Protein AF-A0A9P3ULT2-F1 (afdb_monomer)

Foldseek 3Di:
DDCDPVCPPPVNVCPVPPQDPVNDDPDDDVCQDDDPGPDHPVCVVVVVVVVVVVVVVVCVVVVNDPDPCVVVPPPPPVPVVDDPCPPPDPQDPVLLVVLVVCVVCQVVDPDHDVVSPVVSVVNVPPDPPPPDDPDPPPDDDDDD

Organism: Lyophyllum shimeji (NCBI:txid47721)

Radius of gyration: 27.09 Å; Cα contacts (8 Å, |Δi|>4): 43; chains: 1; bounding box: 58×51×79 Å

pLDDT: mean 72.18, std 17.16, range [36.97, 95.56]

Sequence (144 aa):
MTRTARAQYPRAIARDRSIPKNARDKSFAKNGAGPHNWGDMSREHQHELFAMEDEDRELDEEGIVPSDTSSMLSETLEERAFSYQAGSNVTSNEDLETARRFRFKALKRRELDLSAIARTSSAAMIHPKTSVLPGQDARTLNVP

Structure (mmCIF, N/CA/C/O backbone):
data_AF-A0A9P3ULT2-F1
#
_entry.id   AF-A0A9P3ULT2-F1
#
loop_
_atom_site.group_PDB
_atom_site.id
_atom_site.type_symbol
_atom_site.label_atom_id
_atom_site.label_alt_id
_atom_site.label_comp_id
_atom_site.label_asym_id
_atom_site.label_entity_id
_atom_site.label_seq_id
_atom_site.pdbx_PDB_ins_code
_atom_site.Cartn_x
_atom_site.Cartn_y
_atom_site.Cartn_z
_atom_site.occupancy
_atom_site.B_iso_or_equiv
_atom_site.auth_seq_id
_atom_site.auth_comp_id
_atom_site.auth_asym_id
_atom_site.auth_atom_id
_atom_site.pdbx_PDB_model_num
ATOM 1 N N . MET A 1 1 ? 1.447 15.479 20.897 1.00 53.22 1 MET A N 1
ATOM 2 C CA . MET A 1 1 ? 0.209 14.729 21.217 1.00 53.22 1 MET A CA 1
ATOM 3 C C . MET A 1 1 ? 0.294 14.222 22.646 1.00 53.22 1 MET A C 1
ATOM 5 O O . MET A 1 1 ? 1.160 13.410 22.936 1.00 53.22 1 MET A O 1
ATOM 9 N N . THR A 1 2 ? -0.552 14.717 23.546 1.00 60.78 2 THR A N 1
ATOM 10 C CA . THR A 1 2 ? -0.605 14.288 24.952 1.00 60.78 2 THR A CA 1
ATOM 11 C C . THR A 1 2 ? -1.598 13.133 25.112 1.00 60.78 2 THR A C 1
ATOM 13 O O . THR A 1 2 ? -2.785 13.275 24.825 1.00 60.78 2 THR A O 1
ATOM 16 N N . ARG A 1 3 ? -1.124 11.963 25.562 1.00 65.12 3 ARG A N 1
ATOM 17 C CA . ARG A 1 3 ? -1.998 10.855 25.980 1.00 65.12 3 ARG A CA 1
ATOM 18 C C . ARG A 1 3 ? -2.553 11.194 27.365 1.00 65.12 3 ARG A C 1
ATOM 20 O O . ARG A 1 3 ? -1.805 11.230 28.333 1.00 65.12 3 ARG A O 1
ATOM 27 N N . THR A 1 4 ? -3.845 11.497 27.458 1.00 80.69 4 THR A N 1
ATOM 28 C CA . THR A 1 4 ? -4.511 11.762 28.744 1.00 80.69 4 THR A CA 1
ATOM 29 C C . THR A 1 4 ? -4.766 10.451 29.492 1.00 80.69 4 THR A C 1
ATOM 31 O O . THR A 1 4 ? -4.892 9.402 28.863 1.00 80.69 4 THR A O 1
ATOM 34 N N . ALA A 1 5 ? -4.917 10.486 30.821 1.00 77.25 5 ALA A N 1
ATOM 35 C CA . ALA A 1 5 ? -5.300 9.304 31.612 1.00 77.25 5 ALA A CA 1
ATOM 36 C C . ALA A 1 5 ? -6.592 8.638 31.087 1.00 77.25 5 ALA A C 1
ATOM 38 O O . ALA A 1 5 ? -6.757 7.424 31.148 1.00 77.25 5 ALA A O 1
ATOM 39 N N . ARG A 1 6 ? -7.484 9.421 30.460 1.00 74.88 6 ARG A N 1
ATOM 40 C CA . ARG A 1 6 ? -8.698 8.907 29.809 1.00 74.88 6 ARG A CA 1
ATOM 41 C C . ARG A 1 6 ? -8.423 8.077 28.550 1.00 74.88 6 ARG A C 1
ATOM 43 O O . ARG A 1 6 ? -9.218 7.205 28.214 1.00 74.88 6 ARG A O 1
ATOM 50 N N . ALA A 1 7 ? -7.309 8.315 27.865 1.00 79.56 7 ALA A N 1
ATOM 51 C CA . ALA A 1 7 ? -6.895 7.519 26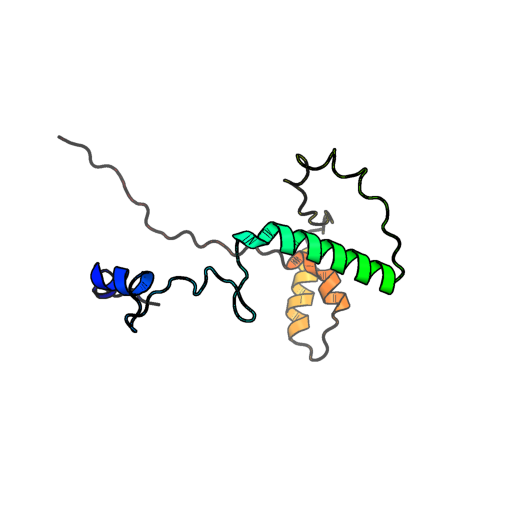.713 1.00 79.56 7 ALA A CA 1
ATOM 52 C C . ALA A 1 7 ? -6.347 6.136 27.114 1.00 79.56 7 ALA A C 1
ATOM 54 O O . ALA A 1 7 ? -6.232 5.264 26.258 1.00 79.56 7 ALA A O 1
ATOM 55 N N . GLN A 1 8 ? -6.038 5.919 28.399 1.00 83.62 8 GLN A N 1
ATOM 56 C CA . GLN A 1 8 ? -5.562 4.632 28.920 1.00 83.62 8 GLN A CA 1
ATOM 57 C C . GLN A 1 8 ? -6.700 3.674 29.308 1.00 83.62 8 GLN A C 1
ATOM 59 O O . GLN A 1 8 ? -6.440 2.499 29.558 1.00 83.62 8 GLN A O 1
ATOM 64 N N . TYR A 1 9 ? -7.962 4.126 29.346 1.00 88.06 9 TYR A N 1
ATOM 65 C CA . TYR A 1 9 ? -9.079 3.223 29.637 1.00 88.06 9 TYR A CA 1
ATOM 66 C C . TYR A 1 9 ? -9.179 2.121 28.566 1.00 88.06 9 TYR A C 1
ATOM 68 O O . TYR A 1 9 ? -9.129 2.435 27.373 1.00 88.06 9 TYR A O 1
ATOM 76 N N . PRO A 1 10 ? -9.435 0.851 28.938 1.00 86.69 10 PRO A N 1
ATOM 77 C CA . PRO A 1 10 ? -9.502 -0.259 27.980 1.00 86.69 10 PRO A CA 1
ATOM 78 C C . PRO A 1 10 ? -10.487 -0.017 26.827 1.00 86.69 10 PRO A C 1
ATOM 80 O O . PRO A 1 10 ? -10.196 -0.311 25.669 1.00 86.69 10 PRO A O 1
ATOM 83 N N . ARG A 1 11 ? -11.638 0.607 27.116 1.00 85.69 11 ARG A N 1
ATOM 84 C CA . ARG A 1 11 ? -12.625 0.992 26.092 1.00 85.69 11 ARG A CA 1
ATOM 85 C C . ARG A 1 11 ? -12.123 2.074 25.135 1.00 85.69 11 ARG A C 1
ATOM 87 O O . ARG A 1 11 ? -12.543 2.084 23.981 1.00 85.69 11 ARG A O 1
ATOM 94 N N . ALA A 1 12 ? -11.268 2.984 25.597 1.00 86.00 12 ALA A N 1
ATOM 95 C CA . ALA A 1 12 ? -10.664 4.004 24.745 1.00 86.00 12 ALA A CA 1
ATOM 96 C C . ALA A 1 12 ? -9.658 3.363 23.778 1.00 86.00 12 ALA A C 1
ATOM 98 O O . ALA A 1 12 ? -9.738 3.609 22.579 1.00 86.00 12 ALA A O 1
ATOM 99 N N . ILE A 1 13 ? -8.815 2.454 24.278 1.00 85.00 13 ILE A N 1
ATOM 100 C CA . ILE A 1 13 ? -7.856 1.685 23.469 1.00 85.00 13 ILE A CA 1
ATOM 101 C C . ILE A 1 13 ? -8.582 0.822 22.422 1.00 85.00 13 ILE A C 1
ATOM 103 O O . ILE A 1 13 ? -8.193 0.797 21.254 1.00 85.00 13 ILE A O 1
ATOM 107 N N . ALA A 1 14 ? -9.670 0.148 22.809 1.00 84.62 14 ALA A N 1
ATOM 108 C CA . ALA A 1 14 ? -10.457 -0.677 21.892 1.00 84.62 14 ALA A CA 1
ATOM 109 C C . ALA A 1 14 ? -11.131 0.151 20.780 1.00 84.62 14 ALA A C 1
ATOM 111 O O . ALA A 1 14 ? -11.141 -0.256 19.619 1.00 84.62 14 ALA A O 1
ATOM 112 N N . ARG A 1 15 ? -11.668 1.335 21.107 1.00 85.06 15 ARG A N 1
ATOM 113 C CA . ARG A 1 15 ? -12.256 2.246 20.107 1.00 85.06 15 ARG A CA 1
ATOM 114 C C . ARG A 1 15 ? -11.234 2.848 19.154 1.00 85.06 15 ARG A C 1
ATOM 116 O O . ARG A 1 15 ? -11.581 3.117 18.012 1.00 85.06 15 ARG A O 1
ATOM 123 N N . ASP A 1 16 ? -10.011 3.062 19.619 1.00 84.12 16 ASP A N 1
ATOM 124 C CA . ASP A 1 16 ? -8.940 3.607 18.787 1.00 84.12 16 ASP A CA 1
ATOM 125 C C . ASP A 1 16 ? -8.510 2.609 17.701 1.00 84.12 16 ASP A C 1
ATOM 127 O O . ASP A 1 16 ? -8.284 2.978 16.553 1.00 84.12 16 ASP A O 1
ATOM 131 N N . ARG A 1 17 ? -8.464 1.314 18.042 1.00 79.25 17 ARG A N 1
ATOM 132 C CA . ARG A 1 17 ? -7.915 0.276 17.158 1.00 79.25 17 ARG A CA 1
ATOM 133 C C . ARG A 1 17 ? -8.990 -0.495 16.393 1.00 79.25 17 ARG A C 1
ATOM 135 O O . ARG A 1 17 ? -8.977 -0.548 15.163 1.00 79.25 17 ARG A O 1
ATOM 142 N N . SER A 1 18 ? -9.930 -1.120 17.100 1.00 79.06 18 SER A N 1
ATOM 143 C CA . SER A 1 18 ? -10.772 -2.178 16.531 1.00 79.06 18 SER A CA 1
ATOM 144 C C . SER A 1 18 ? -12.196 -1.727 16.233 1.00 79.06 18 SER A C 1
ATOM 146 O O . SER A 1 18 ? -12.690 -2.051 15.159 1.00 79.06 18 SER A O 1
ATOM 148 N N . ILE A 1 19 ? -12.828 -0.926 17.094 1.00 82.50 19 ILE A N 1
ATOM 149 C CA . ILE A 1 19 ? -14.265 -0.627 16.972 1.00 82.50 19 ILE A CA 1
ATOM 150 C C . ILE A 1 19 ? -14.499 0.576 16.044 1.00 82.50 19 ILE A C 1
ATOM 152 O O . ILE A 1 19 ? -14.158 1.704 16.405 1.00 82.50 19 ILE A O 1
ATOM 156 N N . PRO A 1 20 ? -15.106 0.381 14.861 1.00 82.81 20 PRO A N 1
ATOM 157 C CA . PRO A 1 20 ? -15.446 1.486 13.981 1.00 82.81 20 PRO A CA 1
ATOM 158 C C . PRO A 1 20 ? -16.625 2.289 14.549 1.00 82.81 20 PRO A C 1
ATOM 160 O O . PRO A 1 20 ? -17.568 1.740 15.119 1.00 82.81 20 PRO A O 1
ATOM 163 N N . LYS A 1 21 ? -16.597 3.614 14.370 1.00 84.50 21 LYS A N 1
ATOM 164 C CA . LYS A 1 21 ? -17.653 4.514 14.876 1.00 84.50 21 LYS A CA 1
ATOM 165 C C . LYS A 1 21 ? -19.004 4.311 14.182 1.00 84.50 21 LYS A C 1
ATOM 167 O O . LYS A 1 21 ? -20.031 4.649 14.754 1.00 84.50 21 LYS A O 1
ATOM 172 N N . ASN A 1 22 ? -18.995 3.783 12.960 1.00 87.50 22 ASN A N 1
ATOM 173 C CA . ASN A 1 22 ? -20.170 3.621 12.104 1.00 87.50 22 ASN A CA 1
ATOM 174 C C . ASN A 1 22 ? -20.833 2.236 12.220 1.00 87.50 22 ASN A C 1
ATOM 176 O O . ASN A 1 22 ? -21.740 1.957 11.443 1.00 87.50 22 ASN A O 1
ATOM 180 N N . ALA A 1 23 ? -20.384 1.378 13.148 1.00 80.94 23 ALA A N 1
ATOM 181 C CA . ALA A 1 23 ? -20.901 0.019 13.356 1.00 80.94 23 ALA A CA 1
ATOM 182 C C . ALA A 1 23 ? -20.924 -0.870 12.093 1.00 80.94 23 ALA A C 1
ATOM 184 O O . ALA A 1 23 ? -21.614 -1.886 12.064 1.00 80.94 23 ALA A O 1
ATOM 185 N N . ARG A 1 24 ? -20.171 -0.505 11.049 1.00 83.50 24 ARG A N 1
ATOM 186 C CA . ARG A 1 24 ? -19.979 -1.341 9.862 1.00 83.50 24 ARG A CA 1
ATOM 187 C C . ARG A 1 24 ? -18.747 -2.197 10.068 1.00 83.50 24 ARG A C 1
ATOM 189 O O . ARG A 1 24 ? -17.779 -1.742 10.672 1.00 83.50 24 ARG A O 1
ATOM 196 N N . ASP A 1 25 ? -18.786 -3.413 9.555 1.00 85.19 25 ASP A N 1
ATOM 197 C CA . ASP A 1 25 ? -17.614 -4.273 9.555 1.00 85.19 25 ASP A CA 1
ATOM 198 C C . ASP A 1 25 ? -16.473 -3.634 8.736 1.00 85.19 25 ASP A C 1
ATOM 200 O O . ASP A 1 25 ? -16.715 -2.926 7.755 1.00 85.19 25 ASP A O 1
ATOM 204 N N . LYS A 1 26 ? -15.233 -3.849 9.187 1.00 80.88 26 LYS A N 1
ATOM 205 C CA . LYS A 1 26 ? -14.000 -3.426 8.505 1.00 80.88 26 LYS A CA 1
ATOM 206 C C . LYS A 1 26 ? -13.467 -4.509 7.562 1.00 80.88 26 LYS A C 1
ATOM 208 O O . LYS A 1 26 ? -12.391 -4.329 6.998 1.00 80.88 26 LYS A O 1
ATOM 213 N N . SER A 1 27 ? -14.168 -5.635 7.433 1.00 84.62 27 SER A N 1
ATOM 214 C CA . SER A 1 27 ? -13.813 -6.677 6.477 1.00 84.62 27 SER A CA 1
ATOM 215 C C . SER A 1 27 ? -13.765 -6.130 5.049 1.00 84.62 27 SER A C 1
ATOM 217 O O . SER A 1 27 ? -14.517 -5.230 4.661 1.00 84.62 27 SER A O 1
ATOM 219 N N . PHE A 1 28 ? -12.835 -6.666 4.261 1.00 82.62 28 PHE A N 1
ATOM 220 C CA . PHE A 1 28 ? -12.724 -6.307 2.857 1.00 82.62 28 PHE A CA 1
ATOM 221 C C . PHE A 1 28 ? -13.954 -6.809 2.108 1.00 82.62 28 PHE A C 1
ATOM 223 O O . PHE A 1 28 ? -14.262 -8.003 2.106 1.00 82.62 28 PHE A O 1
ATOM 230 N N . ALA A 1 29 ? -14.652 -5.897 1.435 1.00 85.75 29 ALA A N 1
ATOM 231 C CA . ALA A 1 29 ? -15.748 -6.284 0.565 1.00 85.75 29 ALA A CA 1
ATOM 232 C C . ALA A 1 29 ? -15.206 -7.195 -0.545 1.00 85.75 29 ALA A C 1
ATOM 234 O O . ALA A 1 29 ? -14.245 -6.840 -1.229 1.00 85.75 29 ALA A O 1
ATOM 235 N N . LYS A 1 30 ? -15.836 -8.364 -0.724 1.00 88.94 30 LYS A N 1
ATOM 236 C CA . LYS A 1 30 ? -15.496 -9.329 -1.784 1.00 88.94 30 LYS A CA 1
ATOM 237 C C . LYS A 1 30 ? -14.010 -9.738 -1.774 1.00 88.94 30 LYS A C 1
ATOM 239 O O . LYS A 1 30 ? -13.424 -9.890 -2.838 1.00 88.94 30 LYS A O 1
ATOM 244 N N . ASN A 1 31 ? -13.397 -9.859 -0.591 1.00 88.75 31 ASN A N 1
ATOM 245 C CA . ASN A 1 31 ? -11.982 -10.228 -0.412 1.00 88.75 31 ASN A CA 1
ATOM 246 C C . ASN A 1 31 ? -10.984 -9.327 -1.164 1.00 88.75 31 ASN A C 1
ATOM 248 O O . ASN A 1 31 ? -9.898 -9.772 -1.509 1.00 88.75 31 ASN A O 1
ATOM 252 N N . GLY A 1 32 ? -11.351 -8.070 -1.434 1.00 89.69 32 GLY A N 1
ATOM 253 C CA . GLY A 1 32 ? -10.495 -7.152 -2.188 1.00 89.69 32 GLY A CA 1
ATOM 254 C C . GLY A 1 32 ? -10.635 -7.258 -3.712 1.00 89.69 32 GLY A C 1
ATOM 255 O O . GLY A 1 32 ? -9.970 -6.522 -4.434 1.00 89.69 32 GLY A O 1
ATOM 256 N N . ALA A 1 33 ? -11.552 -8.077 -4.236 1.00 88.25 33 ALA A N 1
ATOM 257 C CA . ALA A 1 33 ? -11.828 -8.127 -5.671 1.00 88.25 33 ALA A CA 1
ATOM 258 C C . ALA A 1 33 ? -12.560 -6.862 -6.170 1.00 88.25 33 ALA A C 1
ATOM 260 O O . ALA A 1 33 ? -13.527 -6.406 -5.550 1.00 88.25 33 ALA A O 1
ATOM 261 N N . GLY A 1 34 ? -12.159 -6.338 -7.333 1.00 88.12 34 GLY A N 1
ATOM 262 C CA . GLY A 1 34 ? -12.888 -5.313 -8.095 1.00 88.12 34 GLY A CA 1
ATOM 263 C C . GLY A 1 34 ? -12.086 -4.038 -8.409 1.00 88.12 34 GLY A C 1
ATOM 264 O O . GLY A 1 34 ? -11.007 -3.849 -7.860 1.00 88.12 34 GLY A O 1
ATOM 265 N N . PRO A 1 35 ? -12.629 -3.134 -9.251 1.00 87.69 35 PRO A N 1
ATOM 266 C CA . PRO A 1 35 ? -11.870 -2.025 -9.856 1.00 87.69 35 PRO A CA 1
ATOM 267 C C . PRO A 1 35 ? -11.322 -0.976 -8.881 1.00 87.69 35 PRO A C 1
ATOM 269 O O . PRO A 1 35 ? -10.377 -0.266 -9.198 1.00 87.69 35 PRO A O 1
ATOM 272 N N . HIS A 1 36 ? -11.946 -0.837 -7.711 1.00 88.62 36 HIS A N 1
ATOM 273 C CA . HIS A 1 36 ? -11.567 0.152 -6.694 1.00 88.62 36 HIS A CA 1
ATOM 274 C C . HIS A 1 36 ? -10.972 -0.488 -5.436 1.00 88.62 36 HIS A C 1
ATOM 276 O O . HIS A 1 36 ? -10.810 0.185 -4.420 1.00 88.62 36 HIS A O 1
ATOM 282 N N . ASN A 1 37 ? -10.700 -1.791 -5.484 1.00 90.12 37 ASN A N 1
ATOM 283 C CA . ASN A 1 37 ? -10.083 -2.523 -4.393 1.00 90.12 37 ASN A CA 1
ATOM 284 C C . ASN A 1 37 ? -8.630 -2.864 -4.748 1.00 90.12 37 ASN A C 1
ATOM 286 O O . ASN A 1 37 ? -8.192 -2.688 -5.879 1.00 90.12 37 ASN A O 1
ATOM 290 N N . TRP A 1 38 ? -7.887 -3.354 -3.761 1.00 89.06 38 TRP A N 1
ATOM 291 C CA . TRP A 1 38 ? -6.452 -3.627 -3.875 1.00 89.06 38 TRP A CA 1
ATOM 292 C C . TRP A 1 38 ? -6.112 -4.953 -4.566 1.00 89.06 38 TRP A C 1
ATOM 294 O O . TRP A 1 38 ? -4.940 -5.287 -4.680 1.00 89.06 38 TRP A O 1
ATOM 304 N N . GLY A 1 39 ? -7.113 -5.704 -5.020 1.00 89.56 39 GLY A N 1
ATOM 305 C CA . GLY A 1 39 ? -6.928 -7.029 -5.598 1.00 89.56 39 GLY A CA 1
ATOM 306 C C . GLY A 1 39 ? -7.351 -8.145 -4.648 1.00 89.56 39 GLY A C 1
ATOM 307 O O . GLY A 1 39 ? -7.519 -7.956 -3.442 1.00 89.56 39 GLY A O 1
ATOM 308 N N . ASP A 1 40 ? -7.588 -9.311 -5.239 1.00 91.56 40 ASP A N 1
ATOM 309 C CA . ASP A 1 40 ? -8.000 -10.530 -4.549 1.00 91.56 40 ASP A CA 1
ATOM 310 C C . ASP A 1 40 ? -6.801 -11.474 -4.462 1.00 91.56 40 ASP A C 1
ATOM 312 O O . ASP A 1 40 ? -6.249 -11.855 -5.493 1.00 91.56 40 ASP A O 1
ATOM 316 N N . MET A 1 41 ? -6.433 -11.887 -3.246 1.00 89.00 41 MET A N 1
ATOM 317 C CA . MET A 1 41 ? -5.289 -12.780 -3.019 1.00 89.00 41 MET A CA 1
ATOM 318 C C . MET A 1 41 ? -5.429 -14.118 -3.754 1.00 89.00 41 MET A C 1
ATOM 320 O O . MET A 1 41 ? -4.435 -14.729 -4.119 1.00 89.00 41 MET A O 1
ATOM 324 N N . SER A 1 42 ? -6.654 -14.580 -4.021 1.00 91.44 42 SER A N 1
ATOM 325 C CA . SER A 1 42 ? -6.858 -15.821 -4.782 1.00 91.44 42 SER A CA 1
ATOM 326 C C . SER A 1 42 ? -6.461 -15.712 -6.260 1.00 91.44 42 SER A C 1
ATOM 328 O O . SER A 1 42 ? -6.258 -16.735 -6.912 1.00 91.44 42 SER A O 1
ATOM 330 N N . ARG A 1 43 ? -6.351 -14.487 -6.793 1.00 89.62 43 ARG A N 1
ATOM 331 C CA . ARG A 1 43 ? -5.964 -14.200 -8.183 1.00 89.62 43 ARG A CA 1
ATOM 332 C C . ARG A 1 43 ? -4.535 -13.680 -8.315 1.00 89.62 43 ARG A C 1
ATOM 334 O O . ARG A 1 43 ? -4.146 -13.317 -9.419 1.00 89.62 43 ARG A O 1
ATOM 341 N N . GLU A 1 44 ? -3.758 -13.665 -7.234 1.00 90.81 44 GLU A N 1
ATOM 342 C CA . GLU A 1 44 ? -2.372 -13.175 -7.208 1.00 90.81 44 GLU A CA 1
ATOM 343 C C . GLU A 1 44 ? -1.534 -13.752 -8.358 1.00 90.81 44 GLU A C 1
ATOM 345 O O . GLU A 1 44 ? -1.027 -12.997 -9.177 1.00 90.81 44 GLU A O 1
ATOM 350 N N . HIS A 1 45 ? -1.528 -15.078 -8.524 1.00 94.31 45 HIS A N 1
ATOM 351 C CA . HIS A 1 45 ? -0.804 -15.746 -9.612 1.00 94.31 45 HIS A CA 1
ATOM 352 C C . HIS A 1 45 ? -1.204 -15.260 -11.017 1.00 94.31 45 HIS A C 1
ATOM 354 O O . HIS A 1 45 ? -0.376 -15.170 -11.915 1.00 94.31 45 HIS A O 1
ATOM 360 N N . GLN A 1 46 ? -2.484 -14.951 -11.243 1.00 93.69 46 GLN A N 1
ATOM 361 C CA . GLN A 1 46 ? -2.924 -14.423 -12.539 1.00 93.69 46 GLN A CA 1
ATOM 362 C C . GLN A 1 46 ? -2.433 -12.989 -12.739 1.00 93.69 46 GLN A C 1
ATOM 364 O O . GLN A 1 46 ? -2.033 -12.634 -13.841 1.00 93.69 46 GLN A O 1
ATOM 369 N N . HIS A 1 47 ? -2.450 -12.178 -11.681 1.00 92.25 47 HIS A N 1
ATOM 370 C CA . HIS A 1 47 ? -1.926 -10.817 -11.726 1.00 92.25 47 HIS A CA 1
ATOM 371 C C . HIS A 1 47 ? -0.423 -10.791 -12.010 1.00 92.25 47 HIS A C 1
ATOM 373 O O . HIS A 1 47 ? 0.010 -9.946 -12.784 1.00 92.25 47 HIS A O 1
ATOM 379 N N . GLU A 1 48 ? 0.345 -11.729 -11.451 1.00 92.50 48 GLU A N 1
ATOM 380 C CA . GLU A 1 48 ? 1.773 -11.877 -11.757 1.00 92.50 48 GLU A CA 1
ATOM 381 C C . GLU A 1 48 ? 2.006 -12.199 -13.235 1.00 92.50 48 GLU A C 1
ATOM 383 O O . GLU A 1 48 ? 2.795 -11.524 -13.887 1.00 92.50 48 GLU A O 1
ATOM 388 N N . LEU A 1 49 ? 1.278 -13.176 -13.786 1.00 95.56 49 LEU A N 1
ATOM 389 C CA . LEU A 1 49 ? 1.411 -13.542 -15.198 1.00 95.56 49 LEU A CA 1
ATOM 390 C C . LEU A 1 49 ? 1.053 -12.391 -16.141 1.00 95.56 49 LEU A C 1
ATOM 392 O O . LEU A 1 49 ? 1.775 -12.145 -17.101 1.00 95.56 49 LEU A O 1
ATOM 396 N N . PHE A 1 50 ? -0.039 -11.675 -15.866 1.00 93.88 50 PHE A N 1
ATOM 397 C CA . PHE A 1 50 ? -0.425 -10.532 -16.692 1.00 93.88 50 PHE A CA 1
ATOM 398 C C . PHE A 1 50 ? 0.565 -9.375 -16.576 1.00 93.88 50 PHE A C 1
ATOM 400 O O . PHE A 1 50 ? 0.836 -8.722 -17.573 1.00 93.88 50 PHE A O 1
ATOM 407 N N . ALA A 1 51 ? 1.139 -9.145 -15.393 1.00 93.50 51 ALA A N 1
ATOM 408 C CA . ALA A 1 51 ? 2.171 -8.128 -15.227 1.00 93.50 51 ALA A CA 1
ATOM 409 C C . ALA A 1 51 ? 3.433 -8.453 -16.042 1.00 93.50 51 ALA A C 1
ATOM 411 O O . ALA A 1 51 ? 3.993 -7.547 -16.647 1.00 93.50 51 ALA A O 1
ATOM 412 N N . MET A 1 52 ? 3.847 -9.727 -16.095 1.00 92.88 52 MET A N 1
ATOM 413 C CA . MET A 1 52 ? 4.962 -10.159 -16.952 1.00 92.88 52 MET A CA 1
ATOM 414 C C . MET A 1 52 ? 4.645 -9.948 -18.436 1.00 92.88 52 MET A C 1
ATOM 416 O O . MET A 1 52 ? 5.464 -9.413 -19.170 1.00 92.88 52 MET A O 1
ATOM 420 N N . GLU A 1 53 ? 3.437 -10.315 -18.873 1.00 94.62 53 GLU A N 1
ATOM 421 C CA . GLU A 1 53 ? 3.023 -10.123 -20.268 1.00 94.62 53 GLU A CA 1
ATOM 422 C C . GLU A 1 53 ? 2.946 -8.635 -20.657 1.00 94.62 53 GLU A C 1
ATOM 424 O O . GLU A 1 53 ? 3.265 -8.263 -21.787 1.00 94.62 53 GLU A O 1
ATOM 429 N N . ASP A 1 54 ? 2.516 -7.777 -19.730 1.00 93.75 54 ASP A N 1
ATOM 430 C CA . ASP A 1 54 ? 2.480 -6.331 -19.938 1.00 93.75 54 ASP A CA 1
ATOM 431 C C . ASP A 1 54 ? 3.898 -5.736 -20.011 1.00 93.75 54 ASP A C 1
ATOM 433 O O . ASP A 1 54 ? 4.147 -4.913 -20.890 1.00 93.75 54 ASP A O 1
ATOM 437 N N . GLU A 1 55 ? 4.831 -6.187 -19.162 1.00 89.81 55 GLU A N 1
ATOM 438 C CA . GLU A 1 55 ? 6.252 -5.800 -19.223 1.00 89.81 55 GLU A CA 1
ATOM 439 C C . GLU A 1 55 ? 6.888 -6.206 -20.559 1.00 89.81 55 GLU A C 1
ATOM 441 O O . GLU A 1 55 ? 7.507 -5.372 -21.221 1.00 89.81 55 GLU A O 1
ATOM 446 N N . ASP A 1 56 ? 6.685 -7.453 -20.995 1.00 90.38 56 ASP A N 1
ATOM 447 C CA . ASP A 1 56 ? 7.196 -7.948 -22.278 1.00 90.38 56 ASP A CA 1
ATOM 448 C C . ASP A 1 56 ? 6.674 -7.096 -23.449 1.00 90.38 56 ASP A C 1
ATOM 450 O O . ASP A 1 56 ? 7.427 -6.728 -24.353 1.00 90.38 56 ASP A O 1
ATOM 454 N N . ARG A 1 57 ? 5.388 -6.719 -23.411 1.00 90.12 57 ARG A N 1
ATOM 455 C CA . ARG A 1 57 ? 4.774 -5.869 -24.440 1.00 90.12 57 ARG A CA 1
ATOM 456 C C . ARG A 1 57 ? 5.345 -4.451 -24.443 1.00 90.12 57 ARG A C 1
ATOM 458 O O . ARG A 1 57 ? 5.580 -3.909 -25.521 1.00 90.12 57 ARG A O 1
ATOM 465 N N . GLU A 1 58 ? 5.563 -3.849 -23.273 1.00 88.88 58 GLU A N 1
ATOM 466 C CA . GLU A 1 58 ? 6.185 -2.520 -23.170 1.00 88.88 58 GLU A CA 1
ATOM 467 C C . GLU A 1 58 ? 7.633 -2.536 -23.689 1.00 88.88 58 GLU A C 1
ATOM 469 O O . GLU A 1 58 ? 8.027 -1.637 -24.433 1.00 88.88 58 GLU A O 1
ATOM 474 N N . LEU A 1 59 ? 8.411 -3.580 -23.382 1.00 86.25 59 LEU A N 1
ATOM 475 C CA . LEU A 1 59 ? 9.785 -3.733 -23.879 1.00 86.25 59 LEU A CA 1
ATOM 476 C C . LEU A 1 59 ? 9.845 -3.873 -25.406 1.00 86.25 59 LEU A C 1
ATOM 478 O O . LEU A 1 59 ? 10.698 -3.247 -26.048 1.00 86.25 59 LEU A O 1
ATOM 482 N N . ASP A 1 60 ? 8.927 -4.648 -25.989 1.00 84.19 60 ASP A N 1
ATOM 483 C CA . ASP A 1 60 ? 8.794 -4.796 -27.440 1.00 84.19 60 ASP A CA 1
ATOM 484 C 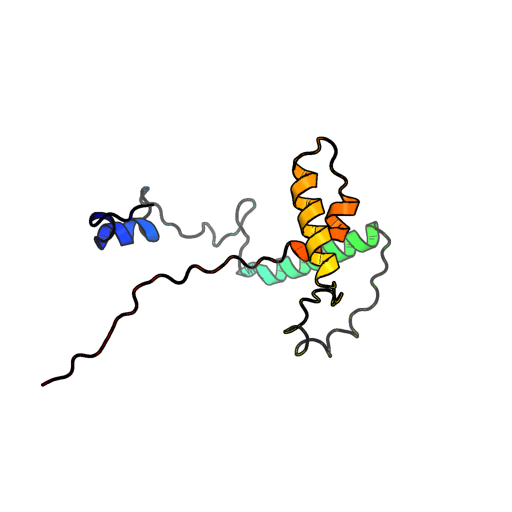C . ASP A 1 60 ? 8.419 -3.465 -28.118 1.00 84.19 60 ASP A C 1
ATOM 486 O O . ASP A 1 60 ? 8.979 -3.123 -29.165 1.00 84.19 60 ASP A O 1
ATOM 490 N N . GLU A 1 61 ? 7.508 -2.682 -27.523 1.00 82.81 61 GLU A N 1
ATOM 491 C CA . GLU A 1 61 ? 7.125 -1.351 -28.020 1.00 82.81 61 GLU A CA 1
ATOM 492 C C . GLU A 1 61 ? 8.282 -0.339 -27.944 1.00 82.81 61 GLU A C 1
ATOM 494 O O . GLU A 1 61 ? 8.457 0.472 -28.861 1.00 82.81 61 GLU A O 1
ATOM 499 N N . GLU A 1 62 ? 9.110 -0.403 -26.897 1.00 79.25 62 GLU A N 1
ATOM 500 C CA . GLU A 1 62 ? 10.301 0.441 -26.736 1.00 79.25 62 GLU A CA 1
ATOM 501 C C . GLU A 1 62 ? 11.517 -0.052 -27.549 1.00 79.25 62 GLU A C 1
ATOM 503 O O . GLU A 1 62 ? 12.536 0.643 -27.640 1.00 79.25 62 GLU A O 1
ATOM 508 N N . GLY A 1 63 ? 11.421 -1.225 -28.189 1.00 72.00 63 GLY A N 1
ATOM 509 C CA . GLY A 1 63 ? 12.498 -1.829 -28.977 1.00 72.00 63 GLY A CA 1
ATOM 510 C C . GLY A 1 63 ? 13.702 -2.266 -28.135 1.00 72.00 63 GLY A C 1
ATOM 511 O O . GLY A 1 63 ? 14.821 -2.364 -28.653 1.00 72.00 63 GLY A O 1
ATOM 512 N N . ILE A 1 64 ? 13.495 -2.498 -26.836 1.00 68.44 64 ILE A N 1
ATOM 513 C CA . ILE A 1 64 ? 14.520 -2.940 -25.893 1.00 68.44 64 ILE A CA 1
ATOM 514 C C . ILE A 1 64 ? 14.562 -4.466 -25.946 1.00 68.44 64 ILE A C 1
ATOM 516 O O . ILE A 1 64 ? 13.669 -5.148 -25.462 1.00 68.44 64 ILE A O 1
ATOM 520 N N . VAL A 1 65 ? 15.622 -5.020 -26.533 1.00 65.25 65 VAL A N 1
ATOM 521 C CA . VAL A 1 65 ? 15.829 -6.475 -26.561 1.00 65.25 65 VAL A CA 1
ATOM 522 C C . VAL A 1 65 ? 16.016 -6.979 -25.125 1.00 65.25 65 VAL A C 1
ATOM 524 O O . VAL A 1 65 ? 16.905 -6.458 -24.436 1.00 65.25 65 VAL A O 1
ATOM 527 N N . PRO A 1 66 ? 15.257 -7.991 -24.663 1.00 57.53 66 PRO A N 1
ATOM 528 C CA . PRO A 1 66 ? 15.486 -8.579 -23.355 1.00 57.53 66 PRO A CA 1
ATOM 529 C C . PRO A 1 66 ? 16.870 -9.231 -23.369 1.00 57.53 66 PRO A C 1
ATOM 531 O O . PRO A 1 66 ? 17.109 -10.246 -24.019 1.00 57.53 66 PRO A O 1
ATOM 534 N N . SER A 1 67 ? 17.830 -8.607 -22.688 1.00 54.50 67 SER A N 1
ATOM 535 C CA . SER A 1 67 ? 19.111 -9.244 -22.403 1.00 54.50 67 SER A CA 1
ATOM 536 C C . SER A 1 67 ? 18.811 -10.454 -21.525 1.00 54.50 67 SER A C 1
ATOM 538 O O . SER A 1 67 ? 18.339 -10.270 -20.407 1.00 54.50 67 SER A O 1
ATOM 540 N N . ASP A 1 68 ? 19.075 -11.665 -22.017 1.00 53.12 68 ASP A N 1
ATOM 541 C CA . ASP A 1 68 ? 18.938 -12.932 -21.291 1.00 53.12 68 ASP A CA 1
ATOM 542 C C . ASP A 1 68 ? 19.511 -12.831 -19.862 1.00 53.12 68 ASP A C 1
ATOM 544 O O . ASP A 1 68 ? 20.708 -12.997 -19.625 1.00 53.12 68 ASP A O 1
ATOM 548 N N . THR A 1 69 ? 18.653 -12.561 -18.877 1.00 54.91 69 THR A N 1
ATOM 549 C CA . THR A 1 69 ? 19.011 -12.539 -17.448 1.00 54.91 69 THR A CA 1
ATOM 550 C C . THR A 1 69 ? 18.683 -13.862 -16.753 1.00 54.91 69 THR A C 1
ATOM 552 O O . THR A 1 69 ? 18.868 -13.992 -15.543 1.00 54.91 69 THR A O 1
ATOM 555 N N . SER A 1 70 ? 18.298 -14.900 -17.506 1.00 50.03 70 SER A N 1
ATOM 556 C CA . SER A 1 70 ? 18.100 -16.254 -16.968 1.00 50.03 70 SER A CA 1
ATOM 557 C C . SER A 1 70 ? 19.402 -16.886 -16.446 1.00 50.03 70 SER A C 1
ATOM 559 O O . SER A 1 70 ? 19.359 -17.777 -15.600 1.00 50.03 70 SER A O 1
ATOM 561 N N . SER A 1 71 ? 20.571 -16.370 -16.851 1.00 47.41 71 SER A N 1
ATOM 562 C CA . SER A 1 71 ? 21.882 -16.810 -16.351 1.00 47.41 71 SER A CA 1
ATOM 563 C C . SER A 1 71 ? 22.346 -16.114 -15.057 1.00 47.41 71 SER A C 1
ATOM 565 O O . SER A 1 71 ? 23.395 -16.485 -14.535 1.00 47.41 71 SER A O 1
ATOM 567 N N . MET A 1 72 ? 21.614 -15.130 -14.511 1.00 47.69 72 MET A N 1
ATOM 568 C CA . MET A 1 72 ? 22.022 -14.386 -13.296 1.00 47.69 72 MET A CA 1
ATOM 569 C C . MET A 1 72 ? 21.202 -14.715 -12.035 1.00 47.69 72 MET A C 1
ATOM 571 O O . MET A 1 72 ? 21.445 -14.152 -10.965 1.00 47.69 72 MET A O 1
ATOM 575 N N . LEU A 1 73 ? 20.247 -15.644 -12.126 1.00 50.38 73 LEU A N 1
ATOM 576 C CA . LEU A 1 73 ? 19.352 -15.982 -11.012 1.00 50.38 73 LEU A CA 1
ATOM 577 C C . LEU A 1 73 ? 19.845 -17.135 -10.122 1.00 50.38 73 LEU A C 1
ATOM 579 O O . LEU A 1 73 ? 19.241 -17.389 -9.084 1.00 50.38 73 LEU A O 1
ATOM 583 N N . SER A 1 74 ? 20.954 -17.804 -10.465 1.00 47.34 74 SER A N 1
ATOM 584 C CA . SER A 1 74 ? 21.488 -18.909 -9.648 1.00 47.34 74 SER A CA 1
ATOM 585 C C . SER A 1 74 ? 22.580 -18.502 -8.645 1.00 47.34 74 SER A C 1
ATOM 587 O O . SER A 1 74 ? 22.943 -19.330 -7.815 1.00 47.34 74 SER A O 1
ATOM 589 N N . GLU A 1 75 ? 23.097 -17.269 -8.679 1.00 47.03 75 GLU A N 1
ATOM 590 C CA . GLU A 1 75 ? 24.240 -16.861 -7.832 1.00 47.03 75 GLU A CA 1
ATOM 591 C C . GLU A 1 75 ? 23.913 -15.736 -6.825 1.00 47.03 75 GLU A C 1
ATOM 593 O O . GLU A 1 75 ? 24.783 -15.287 -6.093 1.00 47.03 75 GLU A O 1
ATOM 598 N N . THR A 1 76 ? 22.659 -15.272 -6.720 1.00 49.66 76 THR A N 1
ATOM 599 C CA . THR A 1 76 ? 22.359 -14.004 -6.011 1.00 49.66 76 THR A CA 1
ATOM 600 C C . THR A 1 76 ? 21.321 -14.070 -4.887 1.00 49.66 76 THR A C 1
ATOM 602 O O . THR A 1 76 ? 20.916 -13.024 -4.378 1.00 49.66 76 THR A O 1
ATOM 605 N N . LEU A 1 77 ? 20.906 -15.254 -4.420 1.00 50.72 77 LEU A N 1
ATOM 606 C CA . LEU A 1 77 ? 19.989 -15.346 -3.268 1.00 50.72 77 LEU A CA 1
ATOM 607 C C . LEU A 1 77 ? 20.690 -15.246 -1.899 1.00 50.72 77 LEU A C 1
ATOM 609 O O . LEU A 1 77 ? 20.038 -14.880 -0.925 1.00 50.72 77 LEU A O 1
ATOM 613 N N . GLU A 1 78 ? 22.009 -15.456 -1.825 1.00 48.59 78 GLU A N 1
ATOM 614 C CA . GLU A 1 78 ? 22.783 -15.262 -0.582 1.00 48.59 78 GLU A CA 1
ATOM 615 C C . GLU A 1 78 ? 23.567 -13.933 -0.537 1.00 48.59 78 GLU A C 1
ATOM 617 O O . GLU A 1 78 ? 23.838 -13.425 0.549 1.00 48.59 78 GLU A O 1
ATOM 622 N N . GLU A 1 79 ? 23.831 -13.276 -1.676 1.00 46.94 79 GLU A N 1
ATOM 623 C CA . GLU A 1 79 ? 24.525 -11.971 -1.706 1.00 46.94 79 GLU A CA 1
ATOM 624 C C . GLU A 1 79 ? 23.591 -10.746 -1.735 1.00 46.94 79 GLU A C 1
ATOM 626 O O . GLU A 1 79 ? 23.993 -9.639 -1.364 1.00 46.94 79 GLU A O 1
ATOM 631 N N . ARG A 1 80 ? 22.299 -10.912 -2.057 1.00 44.00 80 ARG A N 1
ATOM 632 C CA . ARG A 1 80 ? 21.311 -9.811 -2.040 1.00 44.00 80 ARG A CA 1
ATOM 633 C C . ARG A 1 80 ? 20.791 -9.465 -0.635 1.00 44.00 80 ARG A C 1
ATOM 635 O O . ARG A 1 80 ? 19.780 -8.785 -0.488 1.00 44.00 80 ARG A O 1
ATOM 642 N N . ALA A 1 81 ? 21.495 -9.888 0.412 1.00 44.72 81 ALA A N 1
ATOM 643 C CA . ALA A 1 81 ? 21.304 -9.380 1.768 1.00 44.72 81 ALA A CA 1
ATOM 644 C C . ALA A 1 81 ? 22.235 -8.194 2.105 1.00 44.72 81 ALA A C 1
ATOM 646 O O . ALA A 1 81 ? 22.057 -7.580 3.154 1.00 44.72 81 ALA A O 1
ATOM 647 N N . PHE A 1 82 ? 23.199 -7.825 1.245 1.00 43.16 82 PHE A N 1
ATOM 648 C CA . PHE A 1 82 ? 24.181 -6.781 1.573 1.00 43.16 82 PHE A CA 1
ATOM 649 C C . PHE A 1 82 ? 24.689 -5.988 0.357 1.00 43.16 82 PHE A C 1
ATOM 651 O O . PHE A 1 82 ? 25.881 -5.906 0.087 1.00 43.16 82 PHE A O 1
ATOM 658 N N . SER A 1 83 ? 23.795 -5.314 -0.366 1.00 41.97 83 SER A N 1
ATOM 659 C CA . SER A 1 83 ? 24.221 -4.266 -1.304 1.00 41.97 83 SER A CA 1
ATOM 660 C C . SER A 1 83 ? 23.179 -3.162 -1.461 1.00 41.97 83 SER A C 1
ATOM 662 O O . SER A 1 83 ? 22.745 -2.801 -2.551 1.00 41.97 83 SER A O 1
ATOM 664 N N . TYR A 1 84 ? 22.903 -2.469 -0.353 1.00 43.06 84 TYR A N 1
ATOM 665 C CA . TYR A 1 84 ? 22.926 -1.013 -0.463 1.00 43.06 84 TYR A CA 1
ATOM 666 C C . TYR A 1 84 ? 24.356 -0.651 -0.872 1.00 43.06 84 TYR A C 1
ATOM 668 O O . TYR A 1 84 ? 25.212 -0.438 -0.016 1.00 43.06 84 TYR A O 1
ATOM 676 N N . GLN A 1 85 ? 24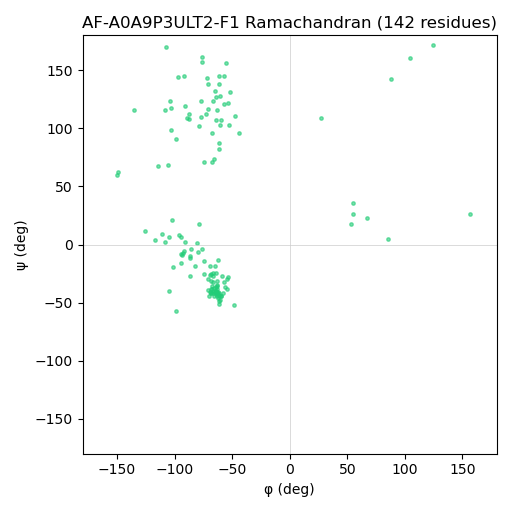.641 -0.634 -2.176 1.00 43.78 85 GLN A N 1
ATOM 677 C CA . GLN A 1 85 ? 25.807 0.057 -2.713 1.00 43.78 85 GLN A CA 1
ATOM 678 C C . GLN A 1 85 ? 25.594 1.555 -2.460 1.00 43.78 85 GLN A C 1
ATOM 680 O O . GLN A 1 85 ? 25.290 2.348 -3.346 1.00 43.78 85 GLN A O 1
ATOM 685 N N . ALA A 1 86 ? 25.749 1.948 -1.195 1.00 44.75 86 ALA A N 1
ATOM 686 C CA . ALA A 1 86 ? 26.318 3.224 -0.851 1.00 44.75 86 ALA A CA 1
ATOM 687 C C . ALA A 1 86 ? 27.643 3.266 -1.608 1.00 44.75 86 ALA A C 1
ATOM 689 O O . ALA A 1 86 ? 28.586 2.559 -1.253 1.00 44.75 86 ALA A O 1
ATOM 690 N N . GLY A 1 87 ? 27.664 4.009 -2.715 1.00 43.47 87 GLY A N 1
ATOM 691 C CA . GLY A 1 87 ? 28.877 4.259 -3.470 1.00 43.47 87 GLY A CA 1
ATOM 692 C C . GLY A 1 87 ? 29.959 4.681 -2.487 1.00 43.47 87 GLY A C 1
ATOM 693 O O . GLY A 1 87 ? 29.870 5.739 -1.863 1.00 43.47 87 GLY A O 1
ATOM 694 N N . SER A 1 88 ? 30.937 3.798 -2.311 1.00 52.12 88 SER A N 1
ATOM 695 C CA . SER A 1 88 ? 32.152 4.009 -1.543 1.00 52.12 88 SER A CA 1
ATOM 696 C C . SER A 1 88 ? 33.003 5.059 -2.262 1.00 52.12 88 SER A C 1
ATOM 698 O O . SER A 1 88 ? 34.053 4.760 -2.822 1.00 52.12 88 SER A O 1
ATOM 700 N N . ASN A 1 89 ? 32.557 6.310 -2.243 1.00 52.62 89 ASN A N 1
ATOM 701 C CA . ASN A 1 89 ? 33.457 7.434 -2.387 1.00 52.62 89 ASN A CA 1
ATOM 702 C C . ASN A 1 89 ? 33.901 7.765 -0.971 1.00 52.62 89 ASN A C 1
ATOM 704 O O . ASN A 1 89 ? 33.107 8.251 -0.166 1.00 52.62 89 ASN A O 1
ATOM 708 N N . VAL A 1 90 ? 35.163 7.480 -0.658 1.00 50.94 90 VAL A N 1
ATOM 709 C CA . VAL A 1 90 ? 35.845 8.058 0.500 1.00 50.94 90 VAL A CA 1
ATOM 710 C C . VAL A 1 90 ? 35.863 9.572 0.277 1.00 50.94 90 VAL A C 1
ATOM 712 O O . VAL A 1 90 ? 36.809 10.123 -0.271 1.00 50.94 90 VAL A O 1
ATOM 715 N N . THR A 1 91 ? 34.766 10.253 0.609 1.00 61.50 91 THR A N 1
ATOM 716 C CA . THR A 1 91 ? 34.722 11.710 0.637 1.00 61.50 91 THR A CA 1
ATOM 717 C C . THR A 1 91 ? 35.562 12.111 1.828 1.00 61.50 91 THR A C 1
ATOM 719 O O . THR A 1 91 ? 35.245 11.735 2.962 1.00 61.50 91 THR A O 1
ATOM 722 N N . SER A 1 92 ? 36.658 12.816 1.575 1.00 70.06 92 SER A N 1
ATOM 723 C CA . SER A 1 92 ? 37.501 13.331 2.644 1.00 70.06 92 SER A CA 1
ATOM 724 C C . SER A 1 92 ? 36.655 14.189 3.600 1.00 70.06 92 SER A C 1
ATOM 726 O O . SER A 1 92 ? 35.604 14.721 3.226 1.00 70.06 92 SER A O 1
ATOM 728 N N . ASN A 1 93 ? 37.082 14.340 4.858 1.00 73.50 93 ASN A N 1
ATOM 729 C CA . ASN A 1 93 ? 36.370 15.214 5.803 1.00 73.50 93 ASN A CA 1
ATOM 730 C C . ASN A 1 93 ? 36.206 16.645 5.253 1.00 73.50 93 ASN A C 1
ATOM 732 O O . ASN A 1 93 ? 35.210 17.309 5.539 1.00 73.50 93 ASN A O 1
ATOM 736 N N . GLU A 1 94 ? 37.143 17.088 4.415 1.00 77.31 94 GLU A N 1
ATOM 737 C CA . GLU A 1 94 ? 37.093 18.369 3.715 1.00 77.31 94 GLU A CA 1
ATOM 738 C C . GLU A 1 94 ? 35.937 18.437 2.700 1.00 77.31 94 GLU A C 1
ATOM 740 O O . GLU A 1 94 ? 35.162 19.399 2.704 1.00 77.31 94 GLU A O 1
ATOM 745 N N . ASP A 1 95 ? 35.731 17.386 1.905 1.00 76.00 95 ASP A N 1
ATOM 746 C CA . ASP A 1 95 ? 34.624 17.297 0.942 1.00 76.00 95 ASP A CA 1
ATOM 747 C C . ASP A 1 95 ? 33.251 17.316 1.631 1.00 76.00 95 ASP A C 1
ATOM 749 O O . ASP A 1 95 ? 32.288 17.911 1.139 1.00 76.00 95 ASP A O 1
ATOM 753 N N . LEU A 1 96 ? 33.150 16.718 2.821 1.00 80.25 96 LEU A 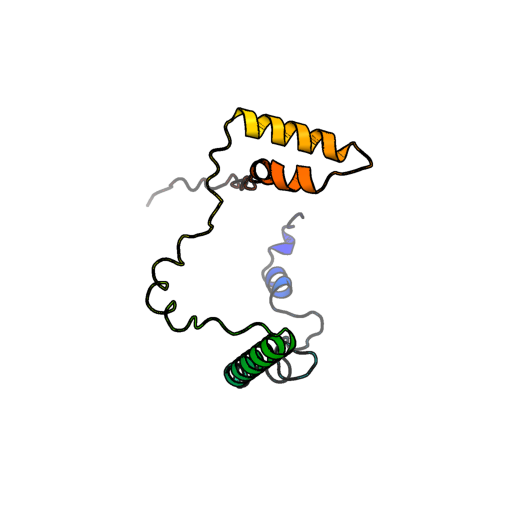N 1
ATOM 754 C CA . LEU A 1 96 ? 31.924 16.758 3.619 1.00 80.25 96 LEU A CA 1
ATOM 755 C C . LEU A 1 96 ? 31.612 18.172 4.123 1.00 80.25 96 LEU A C 1
ATOM 757 O O . LEU A 1 96 ? 30.450 18.592 4.131 1.00 80.25 96 LEU A O 1
ATOM 761 N N . GLU A 1 97 ? 32.624 18.930 4.543 1.00 81.19 97 GLU A N 1
ATOM 762 C CA . GLU A 1 97 ? 32.429 20.310 4.983 1.00 81.19 97 GLU A CA 1
ATOM 763 C C . GLU A 1 97 ? 32.038 21.242 3.838 1.00 81.19 97 GLU A C 1
ATOM 765 O O . GLU A 1 97 ? 31.138 22.076 4.003 1.00 81.19 97 GLU A O 1
ATOM 770 N N . THR A 1 98 ? 32.672 21.100 2.673 1.00 81.50 98 THR A N 1
ATOM 771 C CA . THR A 1 98 ? 32.335 21.904 1.492 1.00 81.50 98 THR A CA 1
ATOM 772 C C . THR A 1 98 ? 30.911 21.607 1.019 1.00 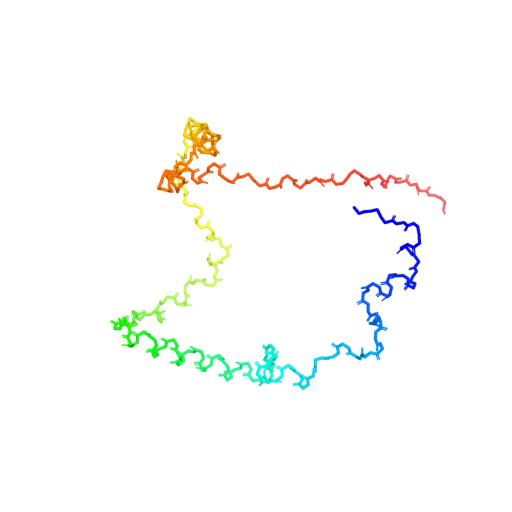81.50 98 THR A C 1
ATOM 774 O O . THR A 1 98 ? 30.137 22.547 0.806 1.00 81.50 98 THR A O 1
ATOM 777 N N . ALA A 1 99 ? 30.504 20.334 0.994 1.00 82.88 99 ALA A N 1
ATOM 778 C CA . ALA A 1 99 ? 29.137 19.916 0.697 1.00 82.88 99 ALA A CA 1
ATOM 779 C C . ALA A 1 99 ? 28.112 20.506 1.687 1.00 82.88 99 ALA A C 1
ATOM 781 O O . ALA A 1 99 ? 27.084 21.049 1.268 1.00 82.88 99 ALA A O 1
ATOM 782 N N . ARG A 1 100 ? 28.396 20.499 3.000 1.00 82.19 100 ARG A N 1
ATOM 783 C CA . ARG A 1 100 ? 27.521 21.130 4.013 1.00 82.19 100 ARG A CA 1
ATOM 784 C C . ARG A 1 100 ? 27.385 22.636 3.799 1.00 82.19 100 ARG A C 1
ATOM 786 O O . ARG A 1 100 ? 26.272 23.166 3.833 1.00 82.19 100 ARG A O 1
ATOM 793 N N . ARG A 1 101 ? 28.501 23.336 3.563 1.00 83.19 101 ARG A N 1
ATOM 794 C CA . ARG A 1 101 ? 28.511 24.791 3.325 1.00 83.19 101 ARG A CA 1
ATOM 795 C C . ARG A 1 101 ? 27.751 25.151 2.049 1.00 83.19 101 ARG A C 1
ATOM 797 O O . ARG A 1 101 ? 27.016 26.141 2.053 1.00 83.19 101 ARG A O 1
ATOM 804 N N . PHE A 1 102 ? 27.896 24.351 0.991 1.00 84.88 102 PHE A N 1
ATOM 805 C CA . PHE A 1 102 ? 27.163 24.526 -0.260 1.00 84.88 102 PHE A CA 1
ATOM 806 C C . PHE A 1 102 ? 25.656 24.392 -0.032 1.00 84.88 102 PHE A C 1
ATOM 808 O O . PHE A 1 102 ? 24.916 25.318 -0.347 1.00 84.88 102 PHE A O 1
ATOM 815 N N . ARG A 1 103 ? 25.201 23.315 0.622 1.00 77.94 103 ARG A N 1
ATOM 816 C CA . ARG A 1 103 ? 23.772 23.085 0.903 1.00 77.94 103 ARG A CA 1
ATOM 817 C C . ARG A 1 103 ? 23.159 24.163 1.803 1.00 77.94 103 ARG A C 1
ATOM 819 O O . ARG A 1 103 ? 22.058 24.631 1.523 1.00 77.94 103 ARG A O 1
ATOM 826 N N . PHE A 1 104 ? 23.879 24.621 2.832 1.00 81.69 104 PHE A N 1
ATOM 827 C CA . PHE A 1 104 ? 23.404 25.700 3.712 1.00 81.69 104 PHE A CA 1
ATOM 828 C C . PHE A 1 104 ? 23.209 27.031 2.970 1.00 81.69 104 PHE A C 1
ATOM 830 O O . PHE A 1 104 ? 22.294 27.797 3.274 1.00 81.69 104 PHE A O 1
ATOM 837 N N . LYS A 1 105 ? 24.077 27.326 1.997 1.00 81.62 105 LYS A N 1
ATOM 838 C CA . LYS A 1 105 ? 24.001 28.557 1.199 1.00 81.62 105 LYS A CA 1
ATOM 839 C C . LYS A 1 105 ? 23.081 28.420 -0.016 1.00 81.62 105 LYS A C 1
ATOM 841 O O . LYS A 1 105 ? 22.521 29.429 -0.435 1.00 81.62 105 LYS A O 1
ATOM 846 N N . ALA A 1 106 ? 22.898 27.212 -0.549 1.00 79.56 106 ALA A N 1
ATOM 847 C CA . ALA A 1 106 ? 22.047 26.941 -1.705 1.00 79.56 106 ALA A CA 1
ATOM 848 C C . ALA A 1 106 ? 20.595 27.353 -1.434 1.00 79.56 106 ALA A C 1
ATOM 850 O O . ALA A 1 106 ? 20.027 28.092 -2.226 1.00 79.56 106 ALA A O 1
ATOM 851 N N . LEU A 1 107 ? 20.049 27.021 -0.257 1.00 73.06 107 LEU A N 1
ATOM 852 C CA . LEU A 1 107 ? 18.677 27.385 0.140 1.00 73.06 107 LEU A CA 1
ATOM 853 C C . LEU A 1 107 ? 18.418 28.901 0.240 1.00 73.06 107 LEU A C 1
ATOM 855 O O . LEU A 1 107 ? 17.270 29.318 0.349 1.00 73.06 107 LEU A O 1
ATOM 859 N N . LYS A 1 108 ? 19.468 29.733 0.231 1.00 80.88 108 LYS A N 1
ATOM 860 C CA . LYS A 1 108 ? 19.355 31.200 0.278 1.00 80.88 108 LYS A CA 1
ATOM 861 C C . LYS A 1 108 ? 19.350 31.847 -1.109 1.00 80.88 108 LYS A C 1
ATOM 863 O O . LYS A 1 108 ? 19.137 33.052 -1.205 1.00 80.88 108 LYS A O 1
ATOM 868 N N . ARG A 1 109 ? 19.628 31.086 -2.172 1.00 78.69 109 ARG A N 1
ATOM 869 C CA . ARG A 1 109 ? 19.632 31.578 -3.556 1.00 78.69 109 ARG A CA 1
ATOM 870 C C . ARG A 1 109 ? 18.293 31.262 -4.218 1.00 78.69 109 ARG A C 1
ATOM 872 O O . ARG A 1 109 ? 17.700 30.224 -3.953 1.00 78.69 109 ARG A O 1
ATOM 879 N N . ARG A 1 110 ? 17.821 32.171 -5.077 1.00 74.69 110 ARG A N 1
ATOM 880 C CA . ARG A 1 110 ? 16.570 32.005 -5.840 1.00 74.69 110 ARG A CA 1
ATOM 881 C C . ARG A 1 110 ? 16.722 31.008 -6.997 1.00 74.69 110 ARG A C 1
ATOM 883 O O . ARG A 1 110 ? 15.744 30.389 -7.392 1.00 74.69 110 ARG A O 1
ATOM 890 N N . GLU A 1 111 ? 17.946 30.838 -7.489 1.00 81.88 111 GLU A N 1
ATOM 891 C CA . GLU A 1 111 ? 18.315 29.878 -8.530 1.00 81.88 111 GLU A CA 1
ATOM 892 C C . GLU A 1 111 ? 19.137 28.748 -7.902 1.00 81.88 111 GLU A C 1
ATOM 894 O O . GLU A 1 111 ? 20.217 28.973 -7.344 1.00 81.88 111 GLU A O 1
ATOM 899 N N . LEU A 1 112 ? 18.582 27.537 -7.945 1.00 81.06 112 LEU A N 1
ATOM 900 C CA . LEU A 1 112 ? 19.163 26.333 -7.362 1.00 81.06 112 LEU A CA 1
ATOM 901 C C . LEU A 1 112 ? 19.765 25.472 -8.473 1.00 81.06 112 LEU A C 1
ATOM 903 O O . LEU A 1 112 ? 19.046 24.975 -9.335 1.00 81.06 112 LEU A O 1
ATOM 907 N N . ASP A 1 113 ? 21.078 25.259 -8.424 1.00 84.00 113 ASP A N 1
ATOM 908 C CA . ASP A 1 113 ? 21.752 24.320 -9.317 1.00 84.00 113 ASP A CA 1
ATOM 909 C C . ASP A 1 113 ? 21.553 22.882 -8.813 1.00 84.00 113 ASP A C 1
ATOM 911 O O . ASP A 1 113 ? 22.193 22.431 -7.856 1.00 84.00 113 ASP A O 1
ATOM 915 N N . LEU A 1 114 ? 20.634 22.164 -9.461 1.00 85.12 114 LEU A N 1
ATOM 916 C CA . LEU A 1 114 ? 20.301 20.777 -9.136 1.00 85.12 114 LEU A CA 1
ATOM 917 C C . LEU A 1 114 ? 21.492 19.833 -9.351 1.00 85.12 114 LEU A C 1
ATOM 919 O O . LEU A 1 114 ? 21.656 18.868 -8.601 1.00 85.12 114 LEU A O 1
ATOM 923 N N . SER A 1 115 ? 22.365 20.135 -10.318 1.00 83.62 115 SER A N 1
ATOM 924 C CA . SER A 1 115 ? 23.540 19.313 -10.614 1.00 83.62 115 SER A CA 1
ATOM 925 C C . SER A 1 115 ? 24.559 19.367 -9.470 1.00 83.62 115 SER A C 1
ATOM 927 O O . SER A 1 115 ? 25.121 18.346 -9.063 1.00 83.62 115 SER A O 1
ATOM 929 N N . ALA A 1 116 ? 24.727 20.540 -8.860 1.00 81.38 116 ALA A N 1
ATOM 930 C CA . ALA A 1 116 ? 25.587 20.721 -7.699 1.00 81.38 116 ALA A CA 1
ATOM 931 C C . ALA A 1 116 ? 25.003 20.080 -6.422 1.00 81.38 116 ALA A C 1
ATOM 933 O 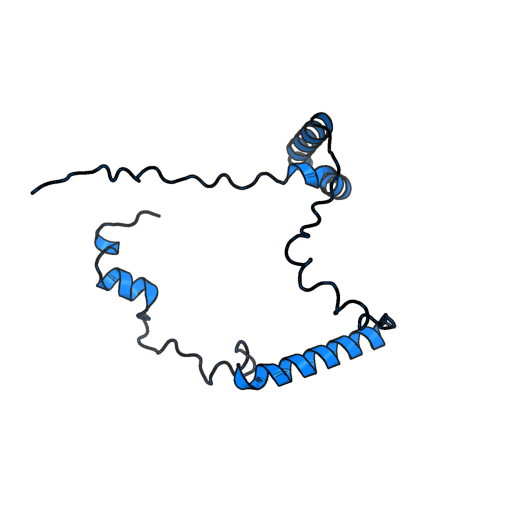O . ALA A 1 116 ? 25.748 19.606 -5.559 1.00 81.38 116 ALA A O 1
ATOM 934 N N . ILE A 1 117 ? 23.673 19.996 -6.302 1.00 80.81 117 ILE A N 1
ATOM 935 C CA . ILE A 1 117 ? 23.006 19.266 -5.209 1.00 80.81 117 ILE A CA 1
ATOM 936 C C . ILE A 1 117 ? 23.231 17.755 -5.339 1.00 80.81 117 ILE A C 1
ATOM 938 O O . ILE A 1 117 ? 23.524 17.103 -4.335 1.00 80.81 117 ILE A O 1
ATOM 942 N N . ALA A 1 118 ? 23.155 17.207 -6.556 1.00 83.56 118 ALA A N 1
ATOM 943 C CA . ALA A 1 118 ? 23.420 15.791 -6.812 1.00 83.56 118 ALA A CA 1
ATOM 944 C C . ALA A 1 118 ? 24.863 15.407 -6.441 1.00 83.56 118 ALA A C 1
ATOM 946 O O . ALA A 1 118 ? 25.086 14.396 -5.772 1.00 83.56 118 ALA A O 1
ATOM 947 N N . ARG A 1 119 ? 25.836 16.268 -6.772 1.00 82.56 119 ARG A N 1
ATOM 948 C CA . ARG A 1 119 ? 27.256 16.084 -6.413 1.00 82.56 119 ARG A CA 1
ATOM 949 C C . ARG A 1 119 ? 27.529 16.170 -4.905 1.00 82.56 119 ARG A C 1
ATOM 951 O O . ARG A 1 119 ? 28.466 15.549 -4.424 1.00 82.56 119 ARG A O 1
ATOM 958 N N . THR A 1 120 ? 26.712 16.906 -4.148 1.00 83.62 120 THR A N 1
ATOM 959 C CA . THR A 1 120 ? 26.859 17.101 -2.686 1.00 83.62 120 THR A CA 1
ATOM 960 C C . THR A 1 120 ? 25.887 16.243 -1.862 1.00 83.62 120 THR A C 1
ATOM 962 O O . THR A 1 120 ? 25.585 16.552 -0.704 1.00 83.62 120 THR A O 1
ATOM 965 N N . SER A 1 121 ? 25.365 15.165 -2.454 1.00 73.06 121 SER A N 1
ATOM 966 C CA . SER A 1 121 ? 24.390 14.249 -1.844 1.00 73.06 121 SER A CA 1
ATOM 967 C C . SER A 1 121 ? 24.961 13.416 -0.688 1.00 73.06 121 SER A C 1
ATOM 969 O O . SER A 1 121 ? 24.220 13.085 0.237 1.00 73.06 121 SER A O 1
ATOM 971 N N . SER A 1 122 ? 26.276 13.175 -0.661 1.00 68.62 122 SER A N 1
ATOM 972 C CA . SER A 1 122 ? 26.976 12.443 0.411 1.00 68.62 122 SER A CA 1
ATOM 973 C C 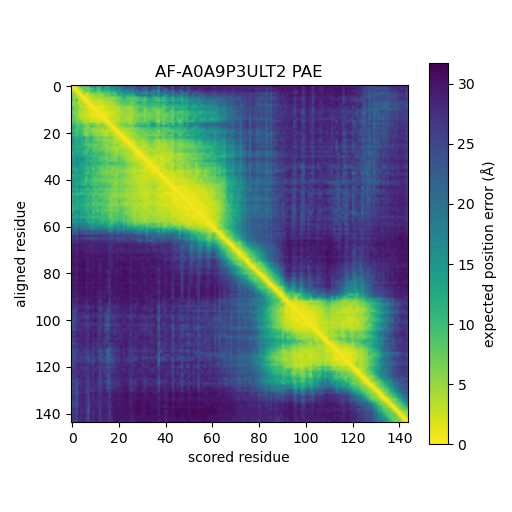. SER A 1 122 ? 26.775 13.054 1.805 1.00 68.62 122 SER A C 1
ATOM 975 O O . SER A 1 122 ? 26.665 12.335 2.795 1.00 68.62 122 SER A O 1
ATOM 977 N N . ALA A 1 123 ? 26.633 14.380 1.901 1.00 66.50 123 ALA A N 1
ATOM 978 C CA . ALA A 1 123 ? 26.413 15.078 3.170 1.00 66.50 123 ALA A CA 1
ATOM 979 C C . ALA A 1 123 ? 24.973 14.962 3.720 1.00 66.50 123 ALA A C 1
ATOM 981 O O . ALA A 1 123 ? 24.698 15.486 4.802 1.00 66.50 123 ALA A O 1
ATOM 982 N N . ALA A 1 124 ? 24.045 14.324 2.994 1.00 62.75 124 ALA A N 1
ATOM 983 C CA . ALA A 1 124 ? 22.649 14.159 3.408 1.00 62.75 124 ALA A CA 1
ATOM 984 C C . ALA A 1 124 ? 22.403 12.921 4.288 1.00 62.75 124 ALA A C 1
ATOM 986 O O . ALA A 1 124 ? 21.338 12.826 4.900 1.00 62.75 124 ALA A O 1
ATOM 987 N N . MET A 1 125 ? 23.374 12.005 4.403 1.00 60.22 125 MET A N 1
ATOM 988 C CA . MET A 1 125 ? 23.304 10.879 5.340 1.00 60.22 125 MET A CA 1
ATOM 989 C C . MET A 1 125 ? 23.554 11.352 6.777 1.00 60.22 125 MET A C 1
ATOM 991 O O . MET A 1 125 ? 24.588 11.101 7.387 1.00 60.22 125 MET A O 1
ATOM 995 N N . ILE A 1 126 ? 22.585 12.071 7.334 1.00 59.19 126 ILE A N 1
ATOM 996 C CA . ILE A 1 126 ? 22.449 12.236 8.777 1.00 59.19 126 ILE A CA 1
ATOM 997 C C . ILE A 1 126 ? 21.315 11.300 9.167 1.00 59.19 126 ILE A C 1
ATOM 999 O O . ILE A 1 126 ? 20.143 11.630 8.986 1.00 59.19 126 ILE A O 1
ATOM 1003 N N . HIS A 1 127 ? 21.661 10.111 9.663 1.00 56.31 127 HIS A N 1
ATOM 1004 C CA . HIS A 1 127 ? 20.673 9.218 10.257 1.00 56.31 127 HIS A CA 1
ATOM 1005 C C . HIS A 1 127 ? 19.876 10.001 11.312 1.00 56.31 127 HIS A C 1
ATOM 1007 O O . HIS A 1 127 ? 20.485 10.701 12.134 1.00 56.31 127 HIS A O 1
ATOM 1013 N N . PRO A 1 128 ? 18.533 9.934 11.302 1.00 66.56 128 PRO A N 1
ATOM 1014 C CA . PRO A 1 128 ? 17.746 10.568 12.345 1.00 66.56 128 PRO A CA 1
ATOM 1015 C C . PRO A 1 128 ? 18.208 9.995 13.684 1.00 66.56 128 PRO A C 1
ATOM 1017 O O . PRO A 1 128 ? 18.174 8.783 13.887 1.00 66.56 128 PRO A O 1
ATOM 1020 N N . LYS A 1 129 ? 18.686 10.858 14.591 1.00 59.53 129 LYS A N 1
ATOM 1021 C CA . LYS A 1 129 ? 19.041 10.439 15.947 1.00 59.53 129 LYS A CA 1
ATOM 1022 C C . LYS A 1 129 ? 17.781 9.865 16.579 1.00 59.53 129 LYS A C 1
ATOM 1024 O O . LYS A 1 129 ? 16.858 10.613 16.898 1.00 59.53 129 LYS A O 1
ATOM 1029 N N . THR A 1 130 ? 17.730 8.547 16.734 1.00 49.62 130 THR A N 1
ATOM 1030 C CA . THR A 1 130 ? 16.704 7.879 17.523 1.00 49.62 130 THR A CA 1
ATOM 1031 C C . THR A 1 130 ? 16.846 8.420 18.940 1.00 49.62 130 THR A C 1
ATOM 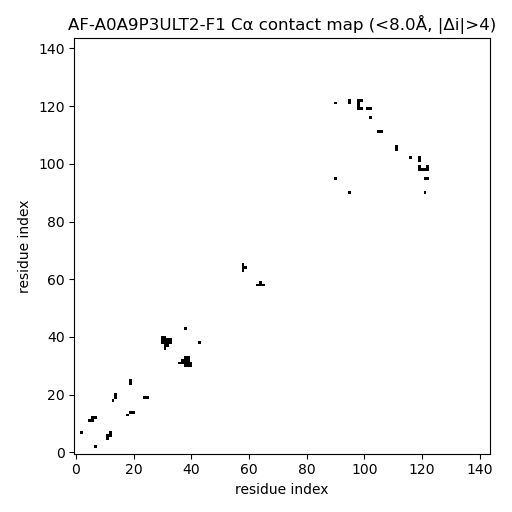1033 O O . THR A 1 130 ? 17.801 8.097 19.643 1.00 49.62 130 THR A O 1
ATOM 1036 N N . SER A 1 131 ? 15.961 9.328 19.349 1.00 49.28 131 SER A N 1
ATOM 1037 C CA . SER A 1 131 ? 15.912 9.780 20.733 1.00 49.28 131 SER A CA 1
ATOM 1038 C C . SER A 1 131 ? 15.437 8.596 21.569 1.00 49.28 131 SER A C 1
ATOM 1040 O O . SER A 1 131 ? 14.240 8.314 21.637 1.00 49.28 131 SER A O 1
ATOM 1042 N N . VAL A 1 132 ? 16.387 7.861 22.141 1.00 52.06 132 VAL A N 1
ATOM 1043 C CA . VAL A 1 132 ? 16.131 6.867 23.180 1.00 52.06 132 VAL A CA 1
ATOM 1044 C C . VAL A 1 132 ? 15.346 7.566 24.292 1.00 52.06 132 VAL A C 1
ATOM 1046 O O . VAL A 1 132 ? 15.773 8.595 24.815 1.00 52.06 132 VAL A O 1
ATOM 1049 N N . LEU A 1 133 ? 14.156 7.047 24.597 1.00 52.78 133 LEU A N 1
ATOM 1050 C CA . LEU A 1 133 ? 13.324 7.519 25.701 1.00 52.78 133 LEU A CA 1
ATOM 1051 C C . LEU A 1 133 ? 14.043 7.239 27.036 1.00 52.78 133 LEU A C 1
ATOM 1053 O O . LEU A 1 133 ? 14.476 6.105 27.243 1.00 52.78 133 LEU A O 1
ATOM 1057 N N . PRO A 1 134 ? 14.144 8.207 27.966 1.00 45.69 134 PRO A N 1
ATOM 1058 C CA . PRO A 1 134 ? 14.606 7.936 29.321 1.00 45.69 134 PRO A CA 1
ATOM 1059 C C . PRO A 1 134 ? 13.464 7.275 30.104 1.00 45.69 134 PRO A C 1
ATOM 1061 O O . PRO A 1 134 ? 12.369 7.833 30.184 1.00 45.69 134 PRO A O 1
ATOM 1064 N N . GLY A 1 135 ? 13.691 6.085 30.666 1.00 47.34 135 GLY A N 1
ATOM 1065 C CA . GLY A 1 135 ? 12.693 5.453 31.539 1.00 47.34 135 GLY A CA 1
ATOM 1066 C C . GLY A 1 135 ? 12.747 3.934 31.695 1.00 47.34 135 GLY A C 1
ATOM 1067 O O . GLY A 1 135 ? 11.712 3.341 31.979 1.00 47.34 135 GLY A O 1
ATOM 1068 N N . GLN A 1 136 ? 13.904 3.292 31.521 1.00 48.31 136 GLN A N 1
ATOM 1069 C CA . GLN A 1 136 ? 14.098 1.908 31.969 1.00 48.31 136 GLN A CA 1
ATOM 1070 C C . GLN A 1 136 ? 14.969 1.878 33.226 1.00 48.31 136 GLN A C 1
ATOM 1072 O O . GLN A 1 136 ? 16.094 1.396 33.204 1.00 48.31 136 GLN A O 1
ATOM 1077 N N . ASP A 1 137 ? 14.414 2.377 34.329 1.00 44.06 137 ASP A N 1
ATOM 1078 C CA . ASP A 1 137 ? 14.850 1.986 35.666 1.00 44.06 137 ASP A CA 1
ATOM 1079 C C . ASP A 1 137 ? 13.873 0.924 36.175 1.00 44.06 137 ASP A C 1
ATOM 1081 O O . ASP A 1 137 ? 12.850 1.227 36.783 1.00 44.06 137 ASP A O 1
ATOM 1085 N N . ALA A 1 138 ? 14.180 -0.343 35.911 1.00 44.81 138 ALA A N 1
ATOM 1086 C CA . ALA A 1 138 ? 13.624 -1.460 36.667 1.00 44.81 138 ALA A CA 1
ATOM 1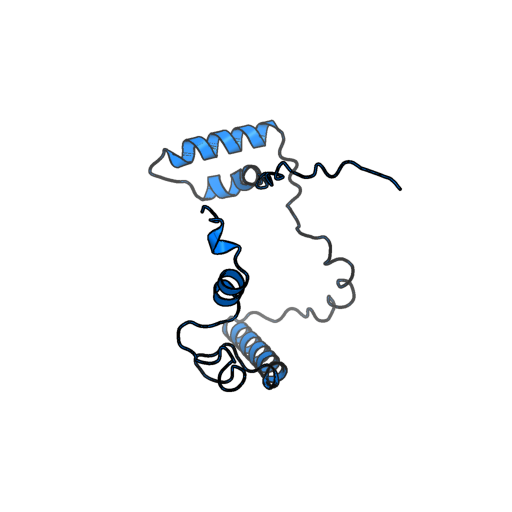087 C C . ALA A 1 138 ? 14.775 -2.139 37.416 1.00 44.81 138 ALA A C 1
ATOM 1089 O O . ALA A 1 138 ? 15.193 -3.254 37.108 1.00 44.81 138 ALA A O 1
ATOM 1090 N N . ARG A 1 139 ? 15.328 -1.417 38.397 1.00 42.03 139 ARG A N 1
ATOM 1091 C CA . ARG A 1 139 ? 16.168 -2.002 39.442 1.00 42.03 139 ARG A CA 1
ATOM 1092 C C . ARG A 1 139 ? 15.276 -2.787 40.402 1.00 42.03 139 ARG A C 1
ATOM 1094 O O . ARG A 1 139 ? 14.464 -2.211 41.113 1.00 42.03 139 ARG A O 1
ATOM 1101 N N . THR A 1 140 ? 15.459 -4.104 40.375 1.00 50.44 140 THR A N 1
ATOM 1102 C CA . THR A 1 140 ? 15.595 -4.989 41.542 1.00 50.44 140 THR A CA 1
ATOM 1103 C C . THR A 1 140 ? 14.911 -4.536 42.836 1.00 50.44 140 THR A C 1
ATOM 1105 O O . THR A 1 140 ? 15.470 -3.710 43.556 1.00 50.44 140 THR A O 1
ATOM 1108 N N . LEU A 1 141 ? 13.829 -5.212 43.227 1.00 44.97 141 LEU A N 1
ATOM 1109 C CA . LEU A 1 141 ? 13.629 -5.561 44.633 1.00 44.97 141 LEU A CA 1
ATOM 1110 C C . LEU A 1 141 ? 13.170 -7.014 44.749 1.00 44.97 141 LEU A C 1
ATOM 1112 O O . LEU A 1 141 ? 12.140 -7.432 44.232 1.00 44.97 141 LEU A O 1
ATOM 1116 N N . ASN A 1 142 ? 14.062 -7.752 45.389 1.00 45.78 142 ASN A N 1
ATOM 1117 C CA . ASN A 1 142 ? 13.966 -9.108 45.879 1.00 45.78 142 ASN A CA 1
ATOM 1118 C C . ASN A 1 142 ? 13.124 -9.144 47.176 1.00 45.78 142 ASN A C 1
ATOM 1120 O O . ASN A 1 142 ? 13.085 -8.140 47.891 1.00 45.78 142 ASN A O 1
ATOM 1124 N N . VAL A 1 143 ? 12.646 -10.352 47.511 1.00 36.97 143 VAL A N 1
ATOM 1125 C CA . VAL A 1 143 ? 12.253 -10.874 48.844 1.00 36.97 143 VAL A CA 1
ATOM 1126 C C . VAL A 1 143 ? 10.796 -10.632 49.299 1.00 36.97 143 VAL A C 1
ATOM 1128 O O . VAL A 1 143 ? 10.286 -9.529 49.093 1.00 36.97 143 VAL A O 1
ATOM 1131 N N . PRO A 1 144 ? 10.138 -11.590 50.002 1.00 51.06 144 PRO A N 1
ATOM 1132 C CA . PRO A 1 144 ? 10.569 -12.938 50.431 1.00 51.06 144 PRO A CA 1
ATOM 1133 C C . PRO A 1 144 ? 9.941 -14.117 49.682 1.00 51.06 144 PRO A C 1
ATOM 1135 O O . PRO A 1 144 ? 8.756 -14.030 49.293 1.00 51.06 144 PRO A O 1
#

Secondary structure (DSSP, 8-state):
----GGGGSHHHHHHHHT--TT----SPGGGG-STTSS--GGGHHHHHHHHHHHHHHHHHHHT------TTSSSS-TTTTTS----------HHHHHHHHHHHHHHTTSSS--HHHHHHTGGGG-------PPS----------

Solvent-accessible surface area (backbone atoms only — not comparable to full-atom values): 9631 Å² total; per-residue (Å²): 137,84,84,50,79,71,56,68,38,70,70,43,49,42,47,73,73,74,50,56,94,79,79,56,82,85,70,62,67,73,61,19,49,57,98,89,44,91,45,33,76,93,46,44,72,58,53,53,54,52,50,52,54,51,50,54,51,53,32,60,76,71,67,53,76,83,74,84,58,82,83,62,71,85,78,43,86,81,58,72,80,74,66,84,74,70,75,84,66,87,66,49,75,64,55,42,51,51,26,47,55,47,57,69,52,42,79,75,45,95,74,71,64,64,70,60,49,63,74,34,46,79,60,66,77,66,74,79,78,78,78,77,78,89,80,86,83,80,78,84,84,83,87,133

Mean predicted aligned error: 20.01 Å